Protein AF-E4YMZ6-F1 (afdb_monomer_lite)

Sequence (169 aa):
MNALTLIITPGLDLISAAGLSVEFCGHTVRTFALTTEGTRKDRTIQTMSVMGPSVLLGVALTNLPGIVCLNWANAQLIEIFFFRMNFVMTLLGIAHGLILLPVILAYFGPNANKMKIYEEQQKAIDELGRTRSETKTDKKTDSMKMKAKGSTKITPTGPEYGDLEESAF

pLDDT: mean 70.48, std 17.27, range [25.95, 90.19]

Radius of gyration: 34.09 Å; chains: 1; bounding box: 113×42×65 Å

Structure (mmCIF, N/CA/C/O backbone):
data_AF-E4YMZ6-F1
#
_entry.id   AF-E4YMZ6-F1
#
loop_
_atom_site.group_PDB
_atom_site.id
_atom_site.type_symbol
_atom_site.label_atom_id
_atom_site.label_alt_id
_atom_site.label_comp_id
_atom_site.label_asym_id
_atom_site.label_entity_id
_atom_site.label_seq_id
_atom_site.pdbx_PDB_ins_code
_atom_site.Cartn_x
_atom_site.Cartn_y
_atom_site.Cartn_z
_atom_site.occupancy
_atom_site.B_iso_or_equiv
_atom_site.auth_seq_id
_atom_site.auth_comp_id
_atom_site.auth_asym_id
_atom_site.auth_atom_id
_atom_site.pdbx_PDB_model_num
ATOM 1 N N . MET A 1 1 ? 31.076 3.576 -16.547 1.00 63.91 1 MET A N 1
ATOM 2 C CA . MET A 1 1 ? 30.244 3.093 -15.423 1.00 63.91 1 MET A CA 1
ATOM 3 C C . MET A 1 1 ? 31.189 2.542 -14.380 1.00 63.91 1 MET A C 1
ATOM 5 O O . MET A 1 1 ? 31.949 1.633 -14.679 1.00 63.91 1 MET A O 1
ATOM 9 N N . ASN A 1 2 ? 31.238 3.178 -13.218 1.00 66.19 2 ASN A N 1
ATOM 10 C CA . ASN A 1 2 ? 32.348 3.051 -12.280 1.00 66.19 2 ASN A CA 1
ATOM 11 C C . ASN A 1 2 ? 31.924 2.043 -11.205 1.00 66.19 2 ASN A C 1
ATOM 13 O O . ASN A 1 2 ? 30.764 2.064 -10.798 1.00 66.19 2 ASN A O 1
ATOM 17 N N . ALA A 1 3 ? 32.831 1.194 -10.713 1.00 73.31 3 ALA A N 1
ATOM 18 C CA . ALA A 1 3 ? 32.507 0.200 -9.678 1.00 73.31 3 ALA A CA 1
ATOM 19 C C . ALA A 1 3 ? 31.866 0.828 -8.421 1.00 73.31 3 ALA A C 1
ATOM 21 O O . ALA A 1 3 ? 30.998 0.226 -7.799 1.00 73.31 3 ALA A O 1
ATOM 22 N N . LEU A 1 4 ? 32.224 2.079 -8.109 1.00 74.94 4 LEU A N 1
ATOM 23 C CA . LEU A 1 4 ? 31.617 2.864 -7.034 1.00 74.94 4 LEU A CA 1
ATOM 24 C C . LEU A 1 4 ? 30.111 3.101 -7.250 1.00 74.94 4 LEU A C 1
ATOM 26 O O . LEU A 1 4 ? 29.322 2.985 -6.319 1.00 74.94 4 LEU A O 1
ATOM 30 N N . THR A 1 5 ? 29.699 3.399 -8.486 1.00 77.06 5 THR A N 1
ATOM 31 C CA . THR A 1 5 ? 28.292 3.632 -8.834 1.00 77.06 5 THR A CA 1
ATOM 32 C C . THR A 1 5 ? 27.480 2.355 -8.642 1.00 77.06 5 THR A C 1
ATOM 34 O O . THR A 1 5 ? 26.442 2.406 -8.000 1.00 77.06 5 THR A O 1
ATOM 37 N N . LEU A 1 6 ? 27.992 1.203 -9.091 1.00 73.81 6 LEU A N 1
ATOM 38 C CA . LEU A 1 6 ? 27.300 -0.088 -8.961 1.00 73.81 6 LEU A CA 1
ATOM 39 C C . LEU A 1 6 ? 27.038 -0.517 -7.508 1.00 73.81 6 LEU A C 1
ATOM 41 O O . LEU A 1 6 ? 26.106 -1.279 -7.276 1.00 73.81 6 LEU A O 1
ATOM 45 N N . ILE A 1 7 ? 27.826 -0.039 -6.541 1.00 78.31 7 ILE A N 1
ATOM 46 C CA . ILE A 1 7 ? 27.646 -0.365 -5.116 1.00 78.31 7 ILE A CA 1
ATOM 47 C C . ILE A 1 7 ? 26.670 0.609 -4.439 1.00 78.31 7 ILE A C 1
ATOM 49 O O . ILE A 1 7 ? 25.894 0.209 -3.575 1.00 78.31 7 ILE A O 1
ATOM 53 N N . ILE A 1 8 ? 26.688 1.887 -4.827 1.00 83.06 8 ILE A N 1
ATOM 54 C CA . ILE A 1 8 ? 25.919 2.938 -4.146 1.00 83.06 8 ILE A CA 1
ATOM 55 C C . ILE A 1 8 ? 24.443 2.921 -4.562 1.00 83.06 8 ILE A C 1
ATOM 57 O O . ILE A 1 8 ? 23.572 3.030 -3.702 1.00 83.06 8 ILE A O 1
ATOM 61 N N . THR A 1 9 ? 24.141 2.763 -5.855 1.00 80.56 9 THR A N 1
ATOM 62 C CA . THR A 1 9 ? 22.758 2.801 -6.367 1.00 80.56 9 THR A CA 1
ATOM 63 C C . THR A 1 9 ? 21.821 1.777 -5.707 1.00 80.56 9 THR A C 1
ATOM 65 O O . THR A 1 9 ? 20.787 2.199 -5.194 1.00 80.56 9 THR A O 1
ATOM 68 N N . PRO A 1 10 ? 22.173 0.478 -5.592 1.00 79.75 10 PRO A N 1
ATOM 69 C CA . PRO A 1 10 ? 21.288 -0.496 -4.945 1.00 79.75 10 PRO A CA 1
ATOM 70 C C . PRO A 1 10 ? 21.075 -0.221 -3.450 1.00 79.75 10 PRO A C 1
ATOM 72 O O . PRO A 1 10 ? 20.030 -0.566 -2.902 1.00 79.75 10 PRO A O 1
ATOM 75 N N . GLY A 1 11 ? 22.039 0.420 -2.779 1.00 84.38 11 GLY A N 1
ATOM 76 C CA . GLY A 1 11 ? 21.881 0.842 -1.387 1.00 84.38 11 GLY A CA 1
ATOM 77 C C . GLY A 1 11 ? 20.829 1.942 -1.217 1.00 84.38 11 GLY A C 1
ATOM 78 O O . GLY A 1 11 ? 20.076 1.923 -0.243 1.00 84.38 11 GLY A O 1
ATOM 79 N N . LEU A 1 12 ? 20.744 2.871 -2.175 1.00 87.00 12 LEU A N 1
ATOM 80 C CA . LEU A 1 12 ? 19.739 3.939 -2.175 1.00 87.00 12 LEU A CA 1
ATOM 81 C C . LEU A 1 12 ? 18.337 3.379 -2.416 1.00 87.00 12 LEU A C 1
ATOM 83 O O . LEU A 1 12 ? 17.419 3.695 -1.661 1.00 87.00 12 LEU A O 1
ATOM 87 N N . ASP A 1 13 ? 18.198 2.487 -3.396 1.00 83.19 13 ASP A N 1
ATOM 88 C CA . ASP A 1 13 ? 16.919 1.846 -3.709 1.00 83.19 13 ASP A CA 1
ATOM 89 C C . ASP A 1 13 ? 16.398 1.030 -2.515 1.00 83.19 13 ASP A C 1
ATOM 91 O O . ASP A 1 13 ? 15.207 1.066 -2.196 1.00 83.19 13 ASP A O 1
ATOM 95 N N . LEU A 1 14 ? 17.298 0.355 -1.788 1.00 83.19 14 LEU A N 1
ATOM 96 C CA . LEU A 1 14 ? 16.952 -0.403 -0.587 1.00 83.19 14 LEU A CA 1
ATOM 97 C C . LEU A 1 14 ? 16.479 0.499 0.562 1.00 83.19 14 LEU A C 1
ATOM 99 O O . LEU A 1 14 ? 15.492 0.185 1.228 1.00 83.19 14 LEU A O 1
ATOM 103 N N . ILE A 1 15 ? 17.162 1.622 0.793 1.00 90.19 15 ILE A N 1
ATOM 104 C CA . ILE A 1 15 ? 16.778 2.606 1.814 1.00 90.19 15 ILE A CA 1
ATOM 105 C C . ILE A 1 15 ? 15.420 3.232 1.491 1.00 90.19 15 ILE A C 1
ATOM 107 O O . ILE A 1 15 ? 14.569 3.333 2.377 1.00 90.19 15 ILE A O 1
ATOM 111 N N . SER A 1 16 ? 15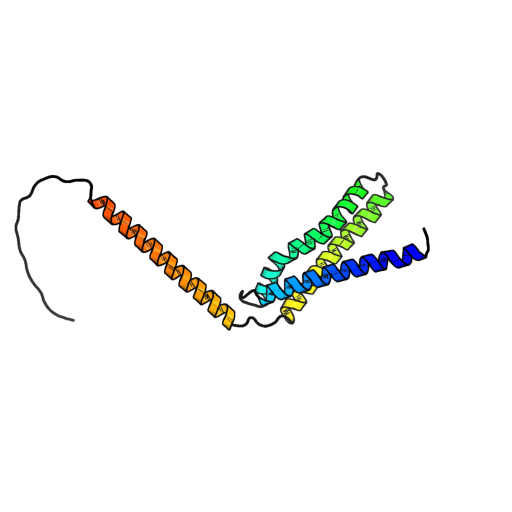.185 3.599 0.231 1.00 85.69 16 SER A N 1
ATOM 112 C CA . SER A 1 16 ? 13.896 4.132 -0.210 1.00 85.69 16 SER A CA 1
ATOM 113 C C . SER A 1 16 ? 12.772 3.104 -0.056 1.00 85.69 16 SER A C 1
ATOM 115 O O . SER A 1 16 ? 11.697 3.448 0.439 1.00 85.69 16 SER A O 1
ATOM 117 N N . ALA A 1 17 ? 13.023 1.834 -0.392 1.00 81.62 17 ALA A N 1
ATOM 118 C CA . ALA A 1 17 ? 12.064 0.751 -0.181 1.00 81.62 17 ALA A CA 1
ATOM 119 C C . ALA A 1 17 ? 11.750 0.527 1.311 1.00 81.62 17 ALA A C 1
ATOM 121 O O . ALA A 1 17 ? 10.584 0.365 1.679 1.00 81.62 17 ALA A O 1
ATOM 122 N N . ALA A 1 18 ? 12.763 0.568 2.182 1.00 86.94 18 ALA A N 1
ATOM 123 C CA . ALA A 1 18 ? 12.581 0.438 3.627 1.00 86.94 18 ALA A CA 1
ATOM 124 C C . ALA A 1 18 ? 11.773 1.607 4.218 1.00 86.94 18 ALA A C 1
ATOM 126 O O . ALA A 1 18 ? 10.874 1.377 5.029 1.00 86.94 18 ALA A O 1
ATOM 127 N N . GLY A 1 19 ? 12.043 2.843 3.780 1.00 86.69 19 GLY A N 1
ATOM 128 C CA . GLY A 1 19 ? 11.301 4.033 4.205 1.00 86.69 19 GLY A CA 1
ATOM 129 C C . GLY A 1 19 ? 9.814 3.944 3.864 1.00 86.69 19 GLY A C 1
ATOM 130 O O . GLY A 1 19 ? 8.969 4.072 4.751 1.00 86.69 19 GLY A O 1
ATOM 131 N N . LEU A 1 20 ? 9.500 3.615 2.607 1.00 82.06 20 LEU A N 1
ATOM 132 C CA . LEU A 1 20 ? 8.121 3.407 2.159 1.00 82.06 20 LEU A CA 1
ATOM 133 C C . LEU A 1 20 ? 7.438 2.271 2.936 1.00 82.06 20 LEU A C 1
ATOM 135 O O . LEU A 1 20 ? 6.324 2.440 3.427 1.00 82.06 20 LEU A O 1
ATOM 139 N N . SER A 1 21 ? 8.110 1.130 3.129 1.00 84.69 21 SER A N 1
ATOM 140 C CA . SER A 1 21 ? 7.541 -0.000 3.877 1.00 84.69 21 SER A CA 1
ATOM 141 C C . SER A 1 21 ? 7.174 0.359 5.324 1.00 84.69 21 SER A C 1
ATOM 143 O O . SER A 1 21 ? 6.142 -0.102 5.818 1.00 84.69 21 SER A O 1
ATOM 145 N N . VAL A 1 22 ? 8.005 1.145 6.019 1.00 86.56 22 VAL A N 1
ATOM 146 C CA . VAL A 1 22 ? 7.750 1.556 7.411 1.00 86.56 22 VAL A CA 1
ATOM 147 C C . VAL A 1 22 ? 6.598 2.555 7.491 1.00 86.56 22 VAL A C 1
ATOM 149 O O . VAL A 1 22 ? 5.748 2.416 8.372 1.00 86.56 22 VAL A O 1
ATOM 152 N N . GLU A 1 23 ? 6.524 3.513 6.565 1.00 87.94 23 GLU A N 1
ATOM 153 C CA . GLU A 1 23 ? 5.419 4.476 6.487 1.00 87.94 23 GLU A CA 1
ATOM 154 C C . GLU A 1 23 ? 4.078 3.753 6.297 1.00 87.94 23 GLU A C 1
ATOM 156 O O . GLU A 1 23 ? 3.140 3.941 7.080 1.00 87.94 23 GLU A O 1
ATOM 161 N N . PHE A 1 24 ? 4.014 2.828 5.335 1.00 83.62 24 PHE A N 1
ATOM 162 C CA . PHE A 1 24 ? 2.811 2.041 5.080 1.00 83.62 24 PHE A CA 1
ATOM 163 C C . PHE A 1 24 ? 2.420 1.159 6.269 1.00 83.62 24 PHE A C 1
ATOM 165 O O . PHE A 1 24 ? 1.245 1.119 6.645 1.00 83.62 24 PHE A O 1
ATOM 172 N N . CYS A 1 25 ? 3.381 0.473 6.896 1.00 85.00 25 CYS A N 1
ATOM 173 C CA . CYS A 1 25 ? 3.105 -0.367 8.060 1.00 85.00 25 CYS A CA 1
ATOM 174 C C . CYS A 1 25 ? 2.599 0.471 9.247 1.00 85.00 25 CYS A C 1
ATOM 176 O O . CYS A 1 25 ? 1.593 0.122 9.867 1.00 85.00 25 CYS A O 1
ATOM 178 N N . GLY A 1 26 ? 3.222 1.624 9.510 1.00 86.44 26 GLY A N 1
ATOM 179 C CA . GLY A 1 26 ? 2.813 2.542 10.572 1.00 86.44 26 GLY A CA 1
ATOM 180 C C . GLY A 1 26 ? 1.394 3.083 10.380 1.00 86.44 26 GLY A C 1
ATOM 181 O O . GLY A 1 26 ? 0.584 3.033 11.311 1.00 86.44 26 GLY A O 1
ATOM 182 N N . HIS A 1 27 ? 1.058 3.541 9.170 1.00 86.94 27 HIS A N 1
ATOM 183 C CA . HIS A 1 27 ? -0.294 4.007 8.847 1.00 86.94 27 HIS A CA 1
ATOM 184 C C . HIS A 1 27 ? -1.330 2.883 8.931 1.00 86.94 27 HIS A C 1
ATOM 186 O O . HIS A 1 27 ? -2.397 3.078 9.514 1.00 86.94 27 HIS A O 1
ATOM 192 N N . THR A 1 28 ? -1.003 1.690 8.432 1.00 87.31 28 THR A N 1
ATOM 193 C CA . THR A 1 28 ? -1.898 0.527 8.482 1.00 87.31 28 THR A CA 1
ATOM 194 C C . THR A 1 28 ? -2.167 0.099 9.925 1.00 87.31 28 THR A C 1
ATOM 196 O O . THR A 1 28 ? -3.322 -0.033 10.320 1.00 87.31 28 THR A O 1
ATOM 199 N N . VAL A 1 29 ? -1.134 -0.053 10.760 1.00 86.75 29 VAL A N 1
ATOM 200 C CA . VAL A 1 29 ? -1.293 -0.442 12.174 1.00 86.75 29 VAL A CA 1
ATOM 201 C C . VAL A 1 29 ? -2.071 0.615 12.958 1.00 86.75 29 VAL A C 1
ATOM 203 O O . VAL A 1 29 ? -2.947 0.268 13.752 1.00 86.75 29 VAL A O 1
ATOM 206 N N . ARG A 1 30 ? -1.803 1.904 12.719 1.00 84.56 30 ARG A N 1
ATOM 207 C CA . ARG A 1 30 ? -2.552 3.000 13.346 1.00 84.56 30 ARG A CA 1
ATOM 208 C C . ARG A 1 30 ? -4.031 2.946 12.970 1.00 84.56 30 ARG A C 1
ATOM 210 O O . ARG A 1 30 ? -4.872 2.977 13.863 1.00 84.56 30 ARG A O 1
ATOM 217 N N . THR A 1 31 ? -4.354 2.847 11.685 1.00 84.12 31 THR A N 1
ATOM 218 C CA . THR A 1 31 ? -5.747 2.785 11.219 1.00 84.12 31 THR A CA 1
ATOM 219 C C . THR A 1 31 ? -6.449 1.520 11.710 1.00 84.12 31 THR A C 1
ATOM 221 O O . THR A 1 31 ? -7.603 1.591 12.129 1.00 84.12 31 THR A O 1
ATOM 224 N N . PHE A 1 32 ? -5.736 0.394 11.791 1.00 84.50 32 PHE A N 1
ATOM 225 C CA . PHE A 1 32 ? -6.242 -0.840 12.393 1.00 84.50 32 PHE A CA 1
ATOM 226 C C . PHE A 1 32 ? -6.547 -0.694 13.891 1.00 84.50 32 PHE A C 1
ATOM 228 O O . PHE A 1 32 ? -7.540 -1.237 14.372 1.00 84.50 32 PHE A O 1
ATOM 235 N N . ALA A 1 33 ? -5.703 0.025 14.636 1.00 79.81 33 ALA A N 1
ATOM 236 C CA . ALA A 1 33 ? -5.883 0.258 16.069 1.00 79.81 33 ALA A CA 1
ATOM 237 C C . ALA A 1 33 ? -6.981 1.290 16.384 1.00 79.81 33 ALA A C 1
ATOM 239 O O . ALA A 1 33 ? -7.545 1.274 17.480 1.00 79.81 33 ALA A O 1
ATOM 240 N N . LEU A 1 34 ? -7.255 2.206 15.451 1.00 78.25 34 LEU A N 1
ATOM 241 C CA . LEU A 1 34 ? -8.344 3.180 15.553 1.00 78.25 34 LEU A CA 1
ATOM 242 C C . LEU A 1 34 ? -9.681 2.609 15.079 1.00 78.25 34 LEU A C 1
ATOM 244 O O . LEU A 1 34 ? -10.714 3.022 15.589 1.00 78.25 34 LEU A O 1
ATOM 248 N N . THR A 1 35 ? -9.654 1.645 14.160 1.00 76.62 35 THR A N 1
ATOM 249 C CA . THR A 1 35 ? -10.843 0.927 13.703 1.00 76.62 35 THR A CA 1
ATOM 250 C C . THR A 1 35 ? -11.445 0.115 14.851 1.00 76.62 35 THR A C 1
ATOM 252 O O . THR A 1 35 ? -10.773 -0.682 15.508 1.00 76.62 35 THR A O 1
ATOM 255 N N . THR A 1 36 ? -12.738 0.295 15.068 1.00 68.88 36 THR A N 1
ATOM 256 C CA . THR A 1 36 ? -13.561 -0.368 16.094 1.00 68.88 36 THR A CA 1
ATOM 257 C C . THR A 1 36 ? -14.422 -1.497 15.526 1.00 68.88 36 THR A C 1
ATOM 259 O O . THR A 1 36 ? -15.091 -2.197 16.284 1.00 68.88 36 THR A O 1
ATOM 262 N N . GLU A 1 37 ? -14.357 -1.713 14.211 1.00 65.50 37 GLU A N 1
ATOM 263 C CA . GLU A 1 37 ? -15.119 -2.728 13.483 1.00 65.50 37 GLU A CA 1
ATOM 264 C C . GLU A 1 37 ? -14.907 -4.142 14.061 1.00 65.50 37 GLU A C 1
ATOM 266 O O . GLU A 1 37 ? -13.808 -4.511 14.478 1.00 65.50 37 GLU A O 1
ATOM 271 N N . GLY A 1 38 ? -15.979 -4.936 14.078 1.00 70.62 38 GLY A N 1
ATOM 272 C CA . GLY A 1 38 ? -16.127 -6.249 14.726 1.00 70.62 38 GLY A CA 1
ATOM 273 C C . GLY A 1 38 ? -14.859 -7.066 15.043 1.00 70.62 38 GLY A C 1
ATOM 274 O O . GLY A 1 38 ? -14.176 -6.856 16.055 1.00 70.62 38 GLY A O 1
ATOM 275 N N . THR A 1 39 ? -14.598 -8.120 14.257 1.00 76.56 39 THR A N 1
ATOM 276 C CA . THR A 1 39 ? -13.500 -9.061 14.541 1.00 76.56 39 THR A CA 1
ATOM 277 C C . THR A 1 39 ? -12.155 -8.555 14.017 1.00 76.56 39 THR A C 1
ATOM 279 O O . THR A 1 39 ? -12.090 -7.701 13.139 1.00 76.56 39 THR A O 1
ATOM 282 N N . ARG A 1 40 ? -11.037 -9.102 14.528 1.00 76.38 40 ARG A N 1
ATOM 283 C CA . ARG A 1 40 ? -9.682 -8.740 14.053 1.00 76.38 40 ARG A CA 1
ATOM 284 C C . ARG A 1 40 ? -9.556 -8.853 12.531 1.00 76.38 40 ARG A C 1
ATOM 286 O O . ARG A 1 40 ? -8.952 -7.988 11.917 1.00 76.38 40 ARG A O 1
ATOM 293 N N . LYS A 1 41 ? -10.164 -9.886 11.939 1.00 80.44 41 LYS A N 1
ATOM 294 C CA . LYS A 1 41 ? -10.149 -10.120 10.491 1.00 80.44 41 LYS A CA 1
ATOM 295 C C . LYS A 1 41 ? -10.894 -9.019 9.739 1.00 80.44 41 LYS A C 1
ATOM 297 O O . LYS A 1 41 ? -10.336 -8.470 8.796 1.00 80.44 41 LYS A O 1
ATOM 302 N N . ASP A 1 42 ? -12.086 -8.647 10.202 1.00 81.75 42 ASP A N 1
ATOM 303 C CA . ASP A 1 42 ? -12.883 -7.586 9.573 1.00 81.75 42 ASP A CA 1
ATOM 304 C C . ASP A 1 42 ? -12.153 -6.245 9.622 1.00 81.75 42 ASP A C 1
ATOM 306 O O . ASP A 1 42 ? -12.061 -5.556 8.610 1.00 81.75 42 ASP A O 1
ATOM 310 N N . ARG A 1 43 ? -11.519 -5.914 10.756 1.00 81.88 43 ARG A N 1
ATOM 311 C CA . ARG A 1 43 ? -10.697 -4.697 10.864 1.00 81.88 43 ARG A CA 1
ATOM 312 C C . ARG A 1 43 ? -9.516 -4.694 9.918 1.00 81.88 43 ARG A C 1
ATOM 314 O O . ARG A 1 43 ? -9.210 -3.658 9.333 1.00 81.88 43 ARG A O 1
ATOM 321 N N . THR A 1 44 ? -8.829 -5.827 9.785 1.00 85.69 44 THR A N 1
ATOM 322 C CA . THR A 1 44 ? -7.706 -5.953 8.855 1.00 85.69 44 THR A CA 1
ATOM 323 C C . THR A 1 44 ? -8.181 -5.763 7.418 1.00 85.69 44 THR A C 1
ATOM 325 O O . THR A 1 44 ? -7.533 -5.033 6.674 1.00 85.69 44 THR A O 1
ATOM 328 N N . ILE A 1 45 ? -9.322 -6.351 7.041 1.00 86.88 45 ILE A N 1
ATOM 329 C CA . ILE A 1 45 ? -9.911 -6.202 5.703 1.00 86.88 45 ILE A CA 1
ATOM 330 C C . ILE A 1 45 ? -10.307 -4.744 5.447 1.00 86.88 45 ILE A C 1
ATOM 332 O O . ILE A 1 45 ? -9.908 -4.189 4.428 1.00 86.88 45 ILE A O 1
ATOM 336 N N . GLN A 1 46 ? -11.010 -4.100 6.383 1.00 86.50 46 GLN A N 1
ATOM 337 C CA . GLN A 1 46 ? -11.410 -2.691 6.272 1.00 86.50 46 GLN A CA 1
ATOM 338 C C . GLN A 1 46 ? -10.194 -1.767 6.160 1.00 86.50 46 GLN A C 1
ATOM 340 O O . GLN A 1 46 ? -10.095 -0.952 5.245 1.00 86.50 46 GLN A O 1
ATOM 345 N N . THR A 1 47 ? -9.205 -1.957 7.034 1.00 88.81 47 THR A N 1
ATOM 346 C CA . THR A 1 47 ? -7.967 -1.171 7.012 1.00 88.81 47 THR A CA 1
ATOM 347 C C . THR A 1 47 ? -7.216 -1.359 5.695 1.00 88.81 47 THR A C 1
ATOM 349 O O . THR A 1 47 ? -6.766 -0.380 5.099 1.00 88.81 47 THR A O 1
ATOM 352 N N . MET A 1 48 ? -7.100 -2.598 5.207 1.00 88.44 48 MET A N 1
ATOM 353 C CA . MET A 1 48 ? -6.424 -2.874 3.941 1.00 88.44 48 MET A CA 1
ATOM 354 C C . MET A 1 48 ? -7.212 -2.420 2.717 1.00 88.44 48 MET A C 1
ATOM 356 O O . MET A 1 48 ? -6.593 -2.073 1.715 1.00 88.44 48 MET A O 1
ATOM 360 N N . SER A 1 49 ? -8.539 -2.353 2.793 1.00 88.31 49 SER A N 1
ATOM 361 C CA . SER A 1 49 ? -9.355 -1.765 1.731 1.00 88.31 49 SER A CA 1
ATOM 362 C C . SER A 1 49 ? -9.070 -0.272 1.557 1.00 88.31 49 SER A C 1
ATOM 364 O O . SER A 1 49 ? -9.187 0.240 0.448 1.00 88.31 49 SER A O 1
ATOM 366 N N . VAL A 1 50 ? -8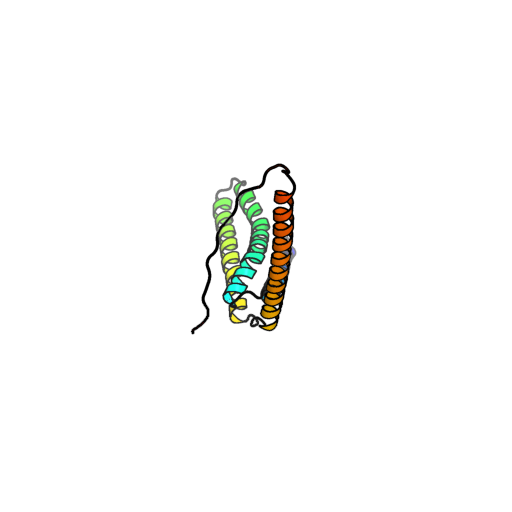.681 0.421 2.632 1.00 88.56 50 VAL A N 1
ATOM 367 C CA . VAL A 1 50 ? -8.345 1.852 2.601 1.00 88.56 50 VAL A CA 1
ATOM 368 C C . VAL A 1 50 ? -6.864 2.080 2.283 1.00 88.56 50 VAL A C 1
ATOM 370 O O . VAL A 1 50 ? -6.538 2.927 1.458 1.00 88.56 50 VAL A O 1
ATOM 373 N N . MET A 1 51 ? -5.955 1.323 2.907 1.00 88.25 51 MET A N 1
ATOM 374 C CA . MET A 1 51 ? -4.504 1.546 2.785 1.00 88.25 51 MET A CA 1
ATOM 375 C C . MET A 1 51 ? -3.854 0.799 1.615 1.00 88.25 51 MET A C 1
ATOM 377 O O . MET A 1 51 ? -2.882 1.282 1.036 1.00 88.25 51 MET A O 1
ATOM 381 N N . GLY A 1 52 ? -4.383 -0.365 1.237 1.00 88.06 52 GLY A N 1
ATOM 382 C CA . GLY A 1 52 ? -3.850 -1.202 0.158 1.00 88.06 52 GLY A CA 1
ATOM 383 C C . GLY A 1 52 ? -3.785 -0.501 -1.201 1.00 88.06 52 GLY A C 1
ATOM 384 O O . GLY A 1 52 ? -2.734 -0.569 -1.842 1.00 88.06 52 GLY A O 1
ATOM 385 N N . PRO A 1 53 ? -4.838 0.222 -1.634 1.00 89.81 53 PRO A N 1
ATOM 386 C CA . PRO A 1 53 ? -4.805 0.982 -2.880 1.00 89.81 53 PRO A CA 1
ATOM 387 C C . PRO A 1 53 ? -3.660 1.997 -2.944 1.00 89.81 53 PRO A C 1
ATOM 389 O O . PRO A 1 53 ? -3.038 2.124 -3.992 1.00 89.81 53 PRO A O 1
ATOM 392 N N . SER A 1 54 ? -3.319 2.667 -1.839 1.00 89.50 54 SER A N 1
ATOM 393 C CA . SER A 1 54 ? -2.220 3.645 -1.797 1.00 89.50 54 SER A CA 1
ATOM 394 C C . SER A 1 54 ? -0.852 3.006 -2.062 1.00 89.50 54 SER A C 1
ATOM 396 O O . SER A 1 54 ? -0.048 3.554 -2.815 1.00 89.50 54 SER A O 1
ATOM 398 N N . VAL A 1 55 ? -0.601 1.817 -1.501 1.00 85.00 55 VAL A N 1
ATOM 399 C CA . VAL A 1 55 ? 0.637 1.047 -1.735 1.00 85.00 55 VAL A CA 1
ATOM 400 C C . VAL A 1 55 ? 0.700 0.557 -3.178 1.00 85.00 55 VAL A C 1
ATOM 402 O O . VAL A 1 55 ? 1.726 0.699 -3.847 1.00 85.00 55 VAL A O 1
ATOM 405 N N . LEU A 1 56 ? -0.415 0.005 -3.667 1.00 87.06 56 LEU A N 1
ATOM 406 C CA . LEU A 1 56 ? -0.544 -0.460 -5.044 1.00 87.06 56 LEU A CA 1
ATOM 407 C C . LEU A 1 56 ? -0.280 0.669 -6.029 1.00 87.06 56 LEU A C 1
ATOM 409 O O . LEU A 1 56 ? 0.502 0.479 -6.952 1.00 87.06 56 LEU A O 1
ATOM 413 N N . LEU A 1 57 ? -0.869 1.845 -5.808 1.00 88.38 57 LEU A N 1
ATOM 414 C CA . LEU A 1 57 ? -0.631 3.019 -6.638 1.00 88.38 57 LEU A CA 1
ATOM 415 C C . LEU A 1 57 ? 0.825 3.475 -6.562 1.00 88.38 57 LEU A C 1
ATOM 417 O O . LEU A 1 57 ? 1.386 3.766 -7.606 1.00 88.38 57 LEU A O 1
ATOM 421 N N . GLY A 1 58 ? 1.475 3.489 -5.396 1.00 86.12 58 GLY A N 1
ATOM 422 C CA . GLY A 1 58 ? 2.889 3.874 -5.297 1.00 86.12 58 GLY A CA 1
ATOM 423 C C . GLY A 1 58 ? 3.816 2.967 -6.118 1.00 86.12 58 GLY A C 1
ATOM 424 O O . GLY A 1 58 ? 4.614 3.442 -6.932 1.00 86.12 58 GLY A O 1
ATOM 425 N N . VAL A 1 59 ? 3.672 1.648 -5.962 1.00 84.56 59 VAL A N 1
ATOM 426 C CA . VAL A 1 59 ? 4.484 0.668 -6.704 1.00 84.56 59 VAL A CA 1
ATOM 427 C C . VAL A 1 59 ? 4.102 0.639 -8.189 1.00 84.56 59 VAL A C 1
ATOM 429 O O . VAL A 1 59 ? 4.977 0.545 -9.049 1.00 84.56 59 VAL A O 1
ATOM 432 N N . ALA A 1 60 ? 2.815 0.761 -8.519 1.00 85.88 60 ALA A N 1
ATOM 433 C CA . ALA A 1 60 ? 2.341 0.766 -9.899 1.00 85.88 60 ALA A CA 1
ATOM 434 C C . ALA A 1 60 ? 2.727 2.053 -10.641 1.00 85.88 60 ALA A C 1
ATOM 436 O O . ALA A 1 60 ? 3.194 1.972 -11.769 1.00 85.88 60 ALA A O 1
ATOM 437 N N . LEU A 1 61 ? 2.599 3.231 -10.025 1.00 86.56 61 LEU A N 1
ATOM 438 C CA . LEU A 1 61 ? 2.967 4.515 -10.638 1.00 86.56 61 LEU A CA 1
ATOM 439 C C . LEU A 1 61 ? 4.464 4.612 -10.929 1.00 86.56 61 LEU A C 1
ATOM 441 O O . LEU A 1 61 ? 4.854 5.307 -11.858 1.00 86.56 61 LEU A O 1
ATOM 445 N N . THR A 1 62 ? 5.303 3.921 -10.164 1.00 84.56 62 THR A N 1
ATOM 446 C CA . THR A 1 62 ? 6.755 3.915 -10.382 1.00 84.56 62 THR A CA 1
ATOM 447 C C . THR A 1 62 ? 7.191 2.845 -11.385 1.00 84.56 62 THR A C 1
ATOM 449 O O . THR A 1 62 ? 8.064 3.109 -12.209 1.00 84.56 62 THR A O 1
ATOM 452 N N . ASN A 1 63 ? 6.558 1.664 -11.388 1.00 82.94 63 ASN A N 1
ATOM 453 C CA . ASN A 1 63 ? 6.952 0.555 -12.266 1.00 82.94 63 ASN A CA 1
ATOM 454 C C . ASN A 1 63 ? 6.210 0.522 -13.613 1.00 82.94 63 ASN A C 1
ATOM 456 O O . ASN A 1 63 ? 6.825 0.212 -14.633 1.00 82.94 63 ASN A O 1
ATOM 460 N N . LEU A 1 64 ? 4.914 0.856 -13.663 1.00 83.19 64 LEU A N 1
ATOM 461 C CA . LEU A 1 64 ? 4.123 0.776 -14.898 1.00 83.19 64 LEU A CA 1
ATOM 462 C C . LEU A 1 64 ? 4.612 1.735 -15.990 1.00 83.19 64 LEU A C 1
ATOM 464 O O . LEU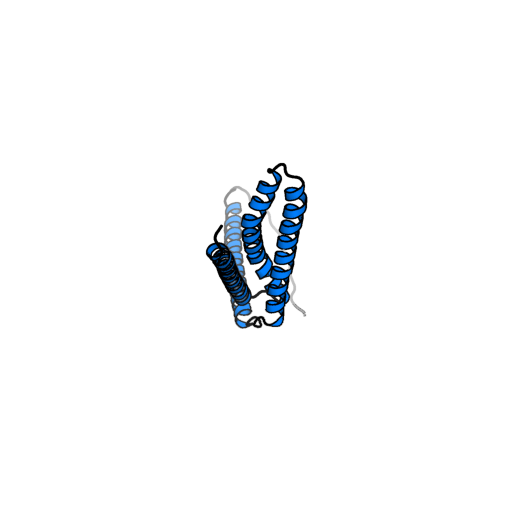 A 1 64 ? 4.747 1.270 -17.119 1.00 83.19 64 LEU A O 1
ATOM 468 N N . PRO A 1 65 ? 4.948 3.015 -15.726 1.00 85.00 65 PRO A N 1
ATOM 469 C CA . PRO A 1 65 ? 5.493 3.885 -16.769 1.00 85.00 65 PRO A CA 1
ATOM 470 C C . PRO A 1 65 ? 6.831 3.380 -17.312 1.00 85.00 65 PRO A C 1
ATOM 472 O O . PRO A 1 65 ? 7.086 3.507 -18.506 1.00 85.00 65 PRO A O 1
ATOM 475 N N . GLY A 1 66 ? 7.656 2.753 -16.465 1.00 82.62 66 GLY A N 1
ATOM 476 C CA . GLY A 1 66 ? 8.896 2.101 -16.889 1.00 82.62 66 GLY A CA 1
ATOM 477 C C . GLY A 1 66 ? 8.628 0.936 -17.843 1.00 82.62 66 GLY A C 1
ATOM 478 O O . GLY A 1 66 ? 9.212 0.876 -18.923 1.00 82.62 66 GLY A O 1
ATOM 479 N N . ILE A 1 67 ? 7.686 0.057 -17.489 1.00 82.19 67 ILE A N 1
ATOM 480 C CA . ILE A 1 67 ? 7.276 -1.086 -18.320 1.00 82.19 67 ILE A CA 1
ATOM 481 C C . ILE A 1 67 ? 6.650 -0.614 -19.648 1.00 82.19 67 ILE A C 1
ATOM 483 O O . ILE A 1 67 ? 6.970 -1.155 -20.703 1.00 82.19 67 ILE A O 1
ATOM 487 N N . VAL A 1 68 ? 5.801 0.420 -19.621 1.00 82.25 68 VAL A N 1
ATOM 488 C CA . VAL A 1 68 ? 5.144 0.981 -20.817 1.00 82.25 68 VAL A CA 1
ATOM 489 C C . VAL A 1 68 ? 6.139 1.707 -21.728 1.00 82.25 68 VAL A C 1
ATOM 491 O O . VAL A 1 68 ? 6.067 1.556 -22.945 1.00 82.25 68 VAL A O 1
ATOM 494 N N . CYS A 1 69 ? 7.094 2.455 -21.169 1.00 81.94 69 CYS A N 1
ATOM 495 C CA . CYS A 1 69 ? 8.151 3.115 -21.941 1.00 81.94 69 CYS A CA 1
ATOM 496 C C . CYS A 1 69 ? 9.041 2.090 -22.660 1.00 81.94 69 CYS A C 1
ATOM 498 O O . CYS A 1 69 ? 9.362 2.257 -23.836 1.00 81.94 69 CYS A O 1
ATOM 500 N N . LEU A 1 70 ? 9.370 0.982 -21.986 1.00 75.19 70 LEU A N 1
ATOM 501 C CA . LEU A 1 70 ? 10.128 -0.123 -22.577 1.00 75.19 70 LEU A CA 1
ATOM 502 C C . LEU A 1 70 ? 9.366 -0.815 -23.713 1.00 75.19 70 LEU A C 1
ATOM 504 O O . LEU A 1 70 ? 9.990 -1.209 -24.691 1.00 75.19 70 LEU A O 1
ATOM 508 N N . ASN A 1 71 ? 8.036 -0.899 -23.632 1.00 73.44 71 ASN 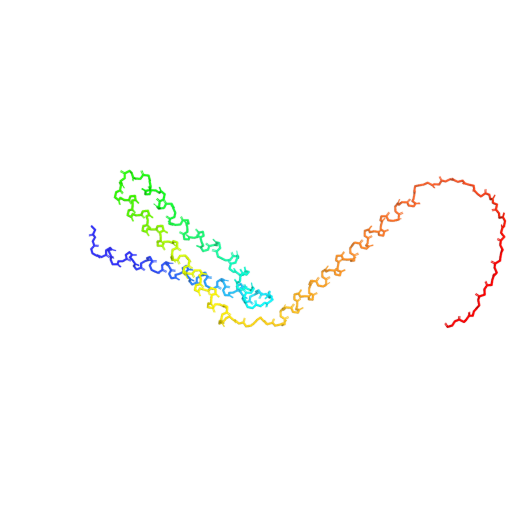A N 1
ATOM 509 C CA . ASN A 1 71 ? 7.204 -1.427 -24.718 1.00 73.44 71 ASN A CA 1
ATOM 510 C C . ASN A 1 71 ? 7.277 -0.574 -26.001 1.00 73.44 71 ASN A C 1
ATOM 512 O O . ASN A 1 71 ? 7.013 -1.064 -27.092 1.00 73.44 71 ASN A O 1
ATOM 516 N N . TRP A 1 72 ? 7.645 0.706 -25.891 1.00 75.81 72 TRP A N 1
ATOM 517 C CA . TRP A 1 72 ? 7.832 1.584 -27.052 1.00 75.81 72 TRP A CA 1
ATOM 518 C C . TRP A 1 72 ? 9.208 1.406 -27.718 1.00 75.81 72 TRP A C 1
ATOM 520 O O . TRP A 1 72 ? 9.416 1.808 -28.866 1.00 75.81 72 TRP A O 1
ATOM 530 N N . ALA A 1 73 ? 10.169 0.794 -27.021 1.00 73.50 73 ALA A N 1
ATOM 531 C CA . ALA A 1 73 ? 11.474 0.478 -27.576 1.00 73.50 73 ALA 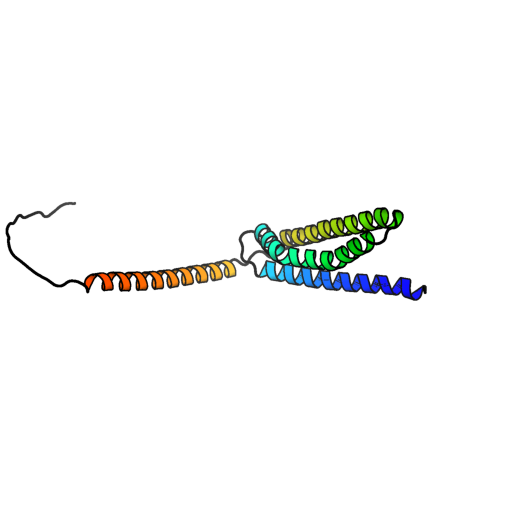A CA 1
ATOM 532 C C . ALA A 1 73 ? 11.363 -0.813 -28.406 1.00 73.50 73 ALA A C 1
ATOM 534 O O . ALA A 1 73 ? 11.317 -1.901 -27.847 1.00 73.50 73 ALA A O 1
ATOM 535 N N . ASN A 1 74 ? 11.316 -0.687 -29.740 1.00 64.56 74 ASN A N 1
ATOM 536 C CA . ASN A 1 74 ? 11.226 -1.775 -30.734 1.00 64.56 74 ASN A CA 1
ATOM 537 C C . ASN A 1 74 ? 12.417 -2.768 -30.681 1.00 64.56 74 ASN A C 1
ATOM 539 O O . ASN A 1 74 ? 13.214 -2.865 -31.614 1.00 64.56 74 ASN A O 1
ATOM 543 N N . ALA A 1 75 ? 12.573 -3.503 -29.585 1.00 72.94 75 ALA A N 1
ATOM 544 C CA . ALA A 1 75 ? 13.658 -4.444 -29.356 1.00 72.94 75 ALA A CA 1
ATOM 545 C C . ALA A 1 75 ? 13.094 -5.740 -28.760 1.00 72.94 75 ALA A C 1
ATOM 547 O O . ALA A 1 75 ? 12.818 -5.819 -27.567 1.00 72.94 75 ALA A O 1
ATOM 548 N N . GLN A 1 76 ? 12.980 -6.784 -29.587 1.00 69.12 76 GLN A N 1
ATOM 549 C CA . GLN A 1 76 ? 12.346 -8.070 -29.241 1.00 69.12 76 GLN A CA 1
ATOM 550 C C . GLN A 1 76 ? 12.944 -8.751 -27.993 1.00 69.12 76 GLN A C 1
ATOM 552 O O . GLN A 1 76 ? 12.231 -9.382 -27.215 1.00 69.12 76 GLN A O 1
ATOM 557 N N . LEU A 1 77 ? 14.257 -8.607 -27.780 1.00 72.19 77 LEU A N 1
ATOM 558 C CA . LEU A 1 77 ? 14.953 -9.119 -26.592 1.00 72.19 77 LEU A CA 1
ATOM 559 C C . LEU A 1 77 ? 14.613 -8.329 -25.321 1.00 72.19 77 LEU A C 1
ATOM 561 O O . LEU A 1 77 ? 14.496 -8.915 -24.247 1.00 72.19 77 LEU A O 1
ATOM 565 N N . ILE A 1 78 ? 14.442 -7.013 -25.441 1.00 67.50 78 ILE A N 1
ATOM 566 C CA . ILE A 1 78 ? 14.087 -6.131 -24.324 1.00 67.50 78 ILE A CA 1
ATOM 567 C C . ILE A 1 78 ? 12.612 -6.333 -23.980 1.00 67.50 78 ILE A C 1
ATOM 569 O O . ILE A 1 78 ? 12.278 -6.484 -22.813 1.00 67.50 78 ILE A O 1
ATOM 573 N N . GLU A 1 79 ? 11.743 -6.450 -24.977 1.00 70.50 79 GLU A N 1
ATOM 574 C CA . GLU A 1 79 ? 10.317 -6.673 -24.770 1.00 70.50 79 GLU A CA 1
ATOM 575 C C . GLU A 1 79 ? 10.060 -7.975 -23.993 1.00 70.50 79 GLU A C 1
ATOM 577 O O . GLU A 1 79 ? 9.567 -7.917 -22.874 1.00 70.50 79 GLU A O 1
ATOM 582 N N . ILE A 1 80 ? 10.485 -9.151 -24.473 1.00 70.69 80 ILE A N 1
ATOM 583 C CA . ILE A 1 80 ? 10.198 -10.416 -23.766 1.00 70.69 80 ILE A CA 1
ATOM 584 C C . ILE A 1 80 ? 10.889 -10.501 -22.393 1.00 70.69 80 ILE A C 1
ATOM 586 O O . ILE A 1 80 ? 10.274 -10.983 -21.436 1.00 70.69 80 ILE A O 1
ATOM 590 N N . PHE A 1 81 ? 12.153 -10.070 -22.283 1.00 70.12 81 PHE A N 1
ATOM 591 C CA . PHE A 1 81 ? 12.937 -10.260 -21.060 1.00 70.12 81 PHE A CA 1
ATOM 592 C C . PHE A 1 81 ? 12.583 -9.221 -19.992 1.00 70.12 81 PHE A C 1
ATOM 594 O O . PHE A 1 81 ? 12.362 -9.595 -18.846 1.00 70.12 81 PHE A O 1
ATOM 601 N N . PHE A 1 82 ? 12.451 -7.936 -20.343 1.00 68.94 82 PHE A N 1
ATOM 602 C CA . PHE A 1 82 ? 12.114 -6.886 -19.376 1.00 68.94 82 PHE A CA 1
ATOM 603 C C . PHE A 1 82 ? 10.611 -6.788 -19.090 1.00 68.94 82 PHE A C 1
ATOM 605 O O . PHE A 1 82 ? 10.257 -6.537 -17.938 1.00 68.94 82 PHE A O 1
ATOM 612 N N . PHE A 1 83 ? 9.719 -7.032 -20.062 1.00 74.75 83 PHE A N 1
ATOM 613 C CA . PHE A 1 83 ? 8.271 -6.993 -19.810 1.00 74.75 83 PHE A CA 1
ATOM 614 C C . PHE A 1 83 ? 7.858 -8.102 -18.845 1.00 74.75 83 PHE A C 1
ATOM 616 O O . PHE A 1 83 ? 7.296 -7.819 -17.791 1.00 74.75 83 PHE A O 1
ATOM 623 N N . ARG A 1 84 ? 8.186 -9.370 -19.146 1.00 80.44 84 ARG A N 1
ATOM 624 C CA . ARG A 1 84 ? 7.785 -10.493 -18.282 1.00 80.44 84 ARG A CA 1
ATOM 625 C C . ARG A 1 84 ? 8.510 -10.479 -16.945 1.00 80.44 84 ARG A C 1
ATOM 627 O O . ARG A 1 84 ? 7.869 -10.748 -15.937 1.00 80.44 84 ARG A O 1
ATOM 634 N N . MET A 1 85 ? 9.806 -10.174 -16.913 1.00 81.12 85 MET A N 1
ATOM 635 C CA . MET A 1 85 ? 10.562 -10.184 -15.660 1.00 81.12 85 MET A CA 1
ATOM 636 C C . MET A 1 85 ? 10.077 -9.092 -14.706 1.00 81.12 85 MET A C 1
ATOM 638 O O . MET A 1 85 ? 9.745 -9.409 -13.567 1.00 81.12 85 MET A O 1
ATOM 642 N N . ASN A 1 86 ? 9.959 -7.839 -15.164 1.00 79.44 86 ASN A N 1
ATOM 643 C CA . ASN A 1 86 ? 9.543 -6.744 -14.286 1.00 79.44 86 ASN A CA 1
ATOM 644 C C . ASN A 1 86 ? 8.061 -6.829 -13.933 1.00 79.44 86 ASN A C 1
ATOM 646 O O . ASN A 1 86 ? 7.713 -6.660 -12.771 1.00 79.44 86 ASN A O 1
ATOM 650 N N . PHE A 1 87 ? 7.189 -7.169 -14.885 1.00 82.62 87 PHE A N 1
ATOM 651 C CA . PHE A 1 87 ? 5.762 -7.299 -14.597 1.00 82.62 87 PHE A CA 1
ATOM 652 C C . PHE A 1 87 ? 5.475 -8.431 -13.602 1.00 82.62 87 PHE A C 1
ATOM 654 O O . PHE A 1 87 ? 4.720 -8.238 -12.648 1.00 82.62 87 PHE A O 1
ATOM 661 N N . VAL A 1 88 ? 6.113 -9.598 -13.775 1.00 85.69 88 VAL A N 1
ATOM 662 C CA . VAL A 1 88 ? 5.952 -10.721 -12.843 1.00 85.69 88 VAL A CA 1
ATOM 663 C C . VAL A 1 88 ? 6.553 -10.381 -11.484 1.00 85.69 88 VAL A C 1
ATOM 665 O O . VAL A 1 88 ? 5.885 -10.619 -10.486 1.00 85.69 88 VAL A O 1
ATOM 668 N N . MET A 1 89 ? 7.752 -9.793 -11.409 1.00 83.12 89 MET A N 1
ATOM 669 C CA . MET A 1 89 ? 8.366 -9.445 -10.119 1.00 83.12 89 MET A CA 1
ATOM 670 C C . MET A 1 89 ? 7.536 -8.393 -9.368 1.00 83.12 89 MET A C 1
ATOM 672 O O . MET A 1 89 ? 7.265 -8.564 -8.182 1.00 83.12 89 MET A O 1
ATOM 676 N N . THR A 1 90 ? 7.031 -7.364 -10.059 1.00 85.06 90 THR A N 1
ATOM 677 C CA . THR A 1 90 ? 6.129 -6.369 -9.462 1.00 85.06 90 THR A CA 1
ATOM 678 C C . THR A 1 90 ? 4.842 -7.013 -8.948 1.00 85.06 90 THR A C 1
ATOM 680 O O . THR A 1 90 ? 4.473 -6.775 -7.800 1.00 85.06 90 THR A O 1
ATOM 683 N N . LEU A 1 91 ? 4.176 -7.863 -9.739 1.00 85.62 91 LEU A N 1
ATOM 684 C CA . LEU A 1 91 ? 2.960 -8.554 -9.296 1.00 85.62 91 LEU A CA 1
ATOM 685 C C . LEU A 1 91 ? 3.217 -9.493 -8.118 1.00 85.62 91 LEU A C 1
ATOM 687 O O . LEU A 1 91 ? 2.441 -9.506 -7.166 1.00 85.62 91 LEU A O 1
ATOM 691 N N . LEU A 1 92 ? 4.300 -10.268 -8.165 1.00 85.69 92 LEU A N 1
ATOM 692 C CA . LEU A 1 92 ? 4.621 -11.248 -7.133 1.00 85.69 92 LEU A CA 1
ATOM 693 C C . LEU A 1 92 ? 5.042 -10.557 -5.831 1.00 85.69 92 LEU A C 1
ATOM 695 O O . LEU A 1 92 ? 4.596 -10.971 -4.763 1.00 85.69 92 LEU A O 1
ATOM 699 N N . GLY A 1 93 ? 5.815 -9.471 -5.921 1.00 84.00 93 GLY A N 1
ATOM 700 C CA . GLY A 1 93 ? 6.241 -8.651 -4.787 1.00 84.00 93 GLY A CA 1
ATOM 701 C C . GLY A 1 93 ? 5.084 -7.907 -4.125 1.00 84.00 93 GLY A C 1
ATOM 702 O O . GLY A 1 93 ? 4.975 -7.910 -2.903 1.00 84.00 93 GLY A O 1
ATOM 703 N N . ILE A 1 94 ? 4.169 -7.347 -4.919 1.00 84.06 94 ILE A N 1
ATOM 704 C CA . ILE A 1 94 ? 2.926 -6.745 -4.424 1.00 84.06 94 ILE A CA 1
ATOM 705 C C . ILE A 1 94 ? 2.052 -7.806 -3.756 1.00 84.06 94 ILE A C 1
ATOM 707 O O . ILE A 1 94 ? 1.639 -7.625 -2.613 1.00 84.06 94 ILE A O 1
ATOM 711 N N . ALA A 1 95 ? 1.790 -8.922 -4.442 1.00 84.38 95 ALA A N 1
ATOM 712 C CA . ALA A 1 95 ? 0.939 -9.982 -3.917 1.00 84.38 95 ALA A CA 1
ATOM 713 C C . ALA A 1 95 ? 1.504 -10.533 -2.604 1.00 84.38 95 ALA A C 1
ATOM 715 O O . ALA A 1 95 ? 0.785 -10.618 -1.617 1.00 84.38 95 ALA A O 1
ATOM 716 N N . HIS A 1 96 ? 2.802 -10.834 -2.544 1.00 81.81 96 HIS A N 1
ATOM 717 C CA . HIS A 1 96 ? 3.413 -11.347 -1.318 1.00 81.81 96 HIS A CA 1
ATOM 718 C C . HIS A 1 96 ? 3.515 -10.268 -0.230 1.00 81.81 96 HIS A C 1
ATOM 720 O O . HIS A 1 96 ? 3.213 -10.552 0.927 1.00 81.81 96 HIS A O 1
ATOM 726 N N . GLY A 1 97 ? 3.861 -9.025 -0.578 1.00 77.44 97 GLY A N 1
ATOM 727 C CA . GLY A 1 97 ? 4.002 -7.918 0.374 1.00 77.44 97 GLY A CA 1
ATOM 728 C C . GLY A 1 97 ? 2.680 -7.497 1.024 1.00 77.44 97 GLY A C 1
ATOM 729 O O . GLY A 1 97 ? 2.626 -7.287 2.237 1.00 77.44 97 GLY A O 1
ATOM 730 N N . LEU A 1 98 ? 1.594 -7.448 0.247 1.00 80.06 98 LEU A N 1
ATOM 731 C CA . LEU A 1 98 ? 0.250 -7.124 0.737 1.00 80.06 98 LEU A CA 1
ATOM 732 C C . LEU A 1 98 ? -0.480 -8.313 1.357 1.00 80.06 98 LEU A C 1
ATOM 734 O O . LEU A 1 98 ? -1.510 -8.086 1.973 1.00 80.06 98 LEU A O 1
ATOM 738 N N . ILE A 1 99 ? 0.010 -9.548 1.227 1.00 81.94 99 ILE A N 1
ATOM 739 C CA . ILE A 1 99 ? -0.533 -10.708 1.956 1.00 81.94 99 ILE A CA 1
ATOM 740 C C . ILE A 1 99 ? 0.169 -10.865 3.308 1.00 81.94 99 ILE A C 1
ATOM 742 O O . ILE A 1 99 ? -0.492 -11.090 4.321 1.00 81.94 99 ILE A O 1
ATOM 746 N N . LEU A 1 100 ? 1.496 -10.713 3.356 1.00 81.31 100 LEU A N 1
ATOM 747 C CA . LEU A 1 100 ? 2.266 -10.928 4.584 1.00 81.31 100 LEU A CA 1
ATOM 748 C C . LEU A 1 100 ? 1.870 -9.933 5.689 1.00 81.31 100 LEU A C 1
ATOM 750 O O . LEU A 1 100 ? 1.715 -10.309 6.850 1.00 81.31 100 LEU A O 1
ATOM 754 N N . LEU A 1 101 ? 1.650 -8.671 5.315 1.00 78.94 101 LEU A N 1
ATOM 755 C CA . LEU A 1 101 ? 1.315 -7.586 6.236 1.00 78.94 101 LEU A CA 1
ATOM 756 C C . LEU A 1 101 ? -0.046 -7.784 6.948 1.00 78.94 101 LEU A C 1
ATOM 758 O O . LEU A 1 101 ? -0.064 -7.812 8.181 1.00 78.94 101 LEU A O 1
ATOM 762 N N . PRO A 1 102 ? -1.183 -8.001 6.255 1.00 77.38 102 PRO A N 1
ATOM 763 C CA . PRO A 1 102 ? -2.463 -8.262 6.911 1.00 77.38 102 PRO A CA 1
ATOM 764 C C . PRO A 1 102 ? -2.486 -9.569 7.702 1.00 77.38 102 PRO A C 1
ATOM 766 O O . PRO A 1 102 ? -3.153 -9.622 8.732 1.00 77.38 102 PRO A O 1
ATOM 769 N N . VAL A 1 103 ? -1.750 -10.606 7.288 1.00 80.88 103 VAL A N 1
ATOM 770 C CA . VAL A 1 103 ? -1.654 -11.855 8.065 1.00 80.88 103 VAL A CA 1
ATOM 771 C C . VAL A 1 103 ? -0.990 -11.601 9.421 1.00 80.88 103 VAL A C 1
ATOM 773 O O . VAL A 1 103 ? -1.506 -12.050 10.447 1.00 80.88 103 VAL A O 1
ATOM 776 N N . ILE A 1 104 ? 0.094 -10.819 9.452 1.00 80.75 104 ILE A N 1
ATOM 777 C CA . ILE A 1 104 ? 0.759 -10.427 10.702 1.00 80.75 104 ILE A CA 1
ATOM 778 C C . ILE A 1 104 ? -0.188 -9.594 11.578 1.00 80.75 104 ILE A C 1
ATOM 780 O O . ILE A 1 104 ? -0.322 -9.884 12.768 1.00 80.75 104 ILE A O 1
ATOM 784 N N . LEU A 1 105 ? -0.903 -8.615 11.008 1.00 78.44 105 LEU A N 1
ATOM 785 C CA . LEU A 1 105 ? -1.862 -7.795 11.762 1.00 78.44 105 LEU A CA 1
ATOM 786 C C . LEU A 1 105 ? -3.062 -8.605 12.278 1.00 78.44 105 LEU A C 1
ATOM 788 O O . LEU A 1 105 ? -3.540 -8.352 13.380 1.00 78.44 105 LEU A O 1
ATOM 792 N N . ALA A 1 106 ? -3.548 -9.594 11.530 1.00 77.38 106 ALA A N 1
ATOM 793 C CA . ALA A 1 106 ? -4.671 -10.423 11.960 1.00 77.38 106 ALA A CA 1
ATOM 794 C C . ALA A 1 106 ? -4.305 -11.333 13.150 1.00 77.38 106 ALA A C 1
ATOM 796 O O . ALA A 1 106 ? -5.150 -11.579 14.017 1.00 77.38 106 ALA A O 1
ATOM 797 N N . TYR A 1 107 ? -3.055 -11.813 13.208 1.00 76.00 107 TYR A N 1
ATOM 798 C CA . TYR A 1 107 ? -2.576 -12.710 14.266 1.00 76.00 107 TYR A CA 1
ATOM 799 C C . TYR A 1 107 ? -2.059 -11.955 15.500 1.00 76.00 107 TYR A C 1
ATOM 801 O O . TYR A 1 107 ? -2.447 -12.280 16.624 1.00 76.00 107 TYR A O 1
ATOM 809 N N . PHE A 1 108 ? -1.232 -10.926 15.290 1.00 77.44 108 PHE A N 1
ATOM 810 C CA . PHE A 1 108 ? -0.554 -10.162 16.347 1.00 77.44 108 PHE A CA 1
ATOM 811 C C . PHE A 1 108 ? -1.216 -8.814 16.670 1.00 77.44 108 PHE A C 1
ATOM 813 O O . PHE A 1 108 ? -0.774 -8.114 17.580 1.00 77.44 108 PHE A O 1
ATOM 820 N N . GLY A 1 109 ? -2.271 -8.426 15.950 1.00 72.00 109 GLY A N 1
ATOM 821 C CA . GLY A 1 109 ? -2.941 -7.148 16.159 1.00 72.00 109 GLY A CA 1
ATOM 822 C C . GLY A 1 109 ? -3.624 -7.052 17.530 1.00 72.00 109 GLY A C 1
ATOM 823 O O . GLY A 1 109 ? -4.255 -8.021 17.974 1.00 72.00 109 GLY A O 1
ATOM 824 N N . PRO A 1 110 ? -3.555 -5.884 18.199 1.00 67.38 110 PRO A N 1
ATOM 825 C CA . PRO A 1 110 ? -4.205 -5.673 19.487 1.00 67.38 110 PRO A CA 1
ATOM 826 C C . PRO A 1 110 ? -5.712 -5.944 19.396 1.00 67.38 110 PRO A C 1
ATOM 828 O O . PRO A 1 110 ? -6.374 -5.629 18.400 1.00 67.38 110 PRO A O 1
ATOM 831 N N . ASN A 1 111 ? -6.267 -6.558 20.445 1.00 63.06 111 ASN A N 1
ATOM 832 C CA . ASN A 1 111 ? -7.710 -6.764 20.544 1.00 63.06 111 ASN A CA 1
ATOM 833 C C . ASN A 1 111 ? -8.414 -5.402 20.584 1.00 63.06 111 ASN A C 1
ATOM 835 O O . ASN A 1 111 ? -7.944 -4.487 21.260 1.00 63.06 111 ASN A O 1
ATOM 839 N N . ALA A 1 112 ? -9.536 -5.274 19.866 1.00 61.22 112 ALA A N 1
ATOM 840 C CA . ALA A 1 112 ? -10.321 -4.046 19.899 1.00 61.22 112 ALA A CA 1
ATOM 841 C C . ALA A 1 112 ? -10.736 -3.763 21.344 1.00 61.22 112 ALA A C 1
ATOM 843 O O . ALA A 1 112 ? -11.300 -4.626 22.026 1.00 61.22 112 ALA A O 1
ATOM 844 N N . ASN A 1 113 ? -10.411 -2.564 21.822 1.00 60.09 113 ASN A N 1
ATOM 845 C CA . ASN A 1 113 ? -10.793 -2.150 23.156 1.00 60.09 113 ASN A CA 1
ATOM 846 C C . ASN A 1 113 ? -12.304 -1.904 23.155 1.00 60.09 113 ASN A C 1
ATOM 848 O O . ASN A 1 113 ? -12.775 -0.946 22.541 1.00 60.09 113 ASN A O 1
ATOM 852 N N . LYS A 1 114 ? -13.051 -2.779 23.837 1.00 59.28 114 LYS A N 1
ATOM 853 C CA . LYS A 1 114 ? -14.520 -2.748 23.894 1.00 59.28 114 LYS A CA 1
ATOM 854 C C . LYS A 1 114 ? -15.053 -1.368 24.300 1.00 59.28 114 LYS A C 1
ATOM 856 O O . LYS A 1 114 ? -16.106 -0.971 23.826 1.00 59.28 114 LYS A O 1
ATOM 861 N N . MET A 1 115 ? -14.286 -0.610 25.087 1.00 55.03 115 MET A N 1
ATOM 862 C CA . MET A 1 115 ? -14.635 0.749 25.517 1.00 55.03 115 MET A CA 1
ATOM 863 C C . MET A 1 115 ? -14.823 1.741 24.363 1.00 55.03 115 MET A C 1
ATOM 865 O O . MET A 1 115 ? -15.760 2.529 24.405 1.00 55.03 115 MET A O 1
ATOM 869 N N . LYS A 1 116 ? -13.998 1.680 23.308 1.00 62.81 116 LYS A N 1
ATOM 870 C CA . LYS A 1 116 ? -14.146 2.584 22.153 1.00 62.81 116 LYS A CA 1
ATOM 871 C C . LYS A 1 116 ? -15.360 2.235 21.294 1.00 62.81 116 LYS A C 1
ATOM 873 O O . LYS A 1 116 ? -16.010 3.129 20.772 1.00 62.81 116 LYS A O 1
ATOM 878 N N . ILE A 1 117 ? -15.686 0.943 21.209 1.00 64.75 117 ILE A N 1
ATOM 879 C CA . ILE A 1 117 ? -16.879 0.450 20.508 1.00 64.75 117 ILE A CA 1
ATOM 880 C C . ILE A 1 117 ? -18.146 0.973 21.202 1.00 64.75 117 ILE A C 1
ATOM 882 O O . ILE A 1 117 ? -19.060 1.445 20.533 1.00 64.75 117 ILE A O 1
ATOM 886 N N . TYR A 1 118 ? -18.189 0.940 22.540 1.00 62.25 118 TYR A N 1
ATOM 887 C CA . TYR A 1 118 ? -19.323 1.475 23.301 1.00 62.25 118 TYR A CA 1
ATOM 888 C C . TYR A 1 118 ? -19.459 3.000 23.174 1.00 62.25 118 TYR A C 1
ATOM 890 O O . TYR A 1 118 ? -20.579 3.486 23.056 1.00 62.25 118 TYR A O 1
ATOM 898 N N . GLU A 1 119 ? -18.357 3.758 23.145 1.00 68.81 119 GLU A N 1
ATOM 899 C CA . GLU A 1 119 ? -18.410 5.215 22.924 1.00 68.81 119 GLU A CA 1
ATOM 900 C C . GLU A 1 119 ? -18.922 5.591 21.527 1.00 68.81 119 GLU A C 1
ATOM 902 O O . GLU A 1 119 ? -19.715 6.525 21.394 1.00 68.81 119 GLU A O 1
ATOM 907 N N . GLU A 1 120 ? -18.501 4.880 20.479 1.00 71.25 120 GLU A N 1
ATOM 908 C CA . GLU A 1 120 ? -19.007 5.107 19.120 1.00 71.25 120 GLU A CA 1
ATOM 909 C C . GLU A 1 120 ? -20.472 4.703 18.973 1.00 71.25 120 GLU A C 1
ATOM 911 O O . GLU A 1 120 ? -21.248 5.445 18.369 1.00 71.25 120 GLU A O 1
ATOM 916 N N . GLN A 1 121 ? -20.884 3.584 19.580 1.00 67.38 121 GLN A N 1
ATOM 917 C CA . GLN A 1 121 ? -22.298 3.213 19.623 1.00 67.38 121 GLN A CA 1
ATOM 918 C C . GLN A 1 121 ? -23.135 4.250 20.371 1.00 67.38 121 GLN A C 1
ATOM 920 O O . GLN A 1 121 ? -24.220 4.591 19.905 1.00 67.38 121 GLN A O 1
ATOM 925 N N . GLN A 1 122 ? -22.634 4.795 21.482 1.00 72.00 122 GLN A N 1
ATOM 926 C CA . GLN A 1 122 ? -23.346 5.829 22.228 1.00 72.00 122 GLN A CA 1
ATOM 927 C C . GLN A 1 122 ? -23.504 7.108 21.399 1.00 72.00 122 GLN A C 1
ATOM 929 O O . GLN A 1 122 ? -24.604 7.647 21.320 1.00 72.00 122 GLN A O 1
ATOM 934 N N . LYS A 1 123 ? -22.452 7.545 20.694 1.00 76.31 123 LYS A N 1
ATOM 935 C CA . LYS A 1 123 ? -22.532 8.698 19.782 1.00 76.31 123 LYS A CA 1
ATOM 936 C C . LYS A 1 123 ? -23.503 8.466 18.626 1.00 76.31 123 LYS A C 1
ATOM 938 O O . LYS A 1 123 ? -24.268 9.368 18.299 1.00 76.31 123 LYS A O 1
ATOM 943 N N . ALA A 1 124 ? -23.508 7.270 18.036 1.00 77.19 124 ALA A N 1
ATOM 944 C CA . ALA A 1 124 ? -24.444 6.927 16.968 1.00 77.19 124 ALA A CA 1
ATOM 945 C C . ALA A 1 124 ? -25.902 6.908 17.464 1.00 77.19 124 ALA A C 1
ATOM 947 O O . ALA A 1 124 ? -26.790 7.385 16.761 1.00 77.19 124 ALA A O 1
ATOM 948 N N . ILE A 1 125 ? -26.155 6.410 18.681 1.00 76.75 125 ILE A N 1
ATOM 949 C CA . ILE A 1 125 ? -27.482 6.438 19.321 1.00 76.75 125 ILE A CA 1
ATOM 950 C C . ILE A 1 125 ? -27.912 7.880 19.628 1.00 76.75 125 ILE A C 1
ATOM 952 O O . ILE A 1 125 ? -29.061 8.240 19.358 1.00 76.75 125 ILE A O 1
ATOM 956 N N . ASP A 1 126 ? -27.002 8.716 20.129 1.00 76.31 126 ASP A N 1
ATOM 957 C CA . ASP A 1 126 ? -27.273 10.124 20.434 1.00 76.31 126 ASP A CA 1
ATOM 958 C C . ASP A 1 126 ? -27.559 10.937 19.151 1.00 76.31 126 ASP A C 1
ATOM 960 O O . ASP A 1 126 ? -28.496 11.744 19.118 1.00 76.31 126 ASP A O 1
ATOM 964 N N . GLU A 1 127 ? -26.837 10.683 18.051 1.00 78.94 127 GLU A N 1
ATOM 965 C CA . GLU A 1 127 ? -27.130 11.280 16.739 1.00 78.94 127 GLU A CA 1
ATOM 966 C C . GLU A 1 127 ? -28.456 10.795 16.142 1.00 78.94 127 GLU A C 1
ATOM 968 O O . GLU A 1 127 ? -29.210 11.608 15.590 1.00 78.94 127 GLU A O 1
ATOM 973 N N . LEU A 1 128 ? -28.792 9.507 16.287 1.00 77.25 128 LEU A N 1
ATOM 974 C CA . LEU A 1 128 ? -30.093 8.971 15.869 1.00 77.25 128 LEU A CA 1
ATOM 975 C C . LEU A 1 128 ? -31.242 9.601 16.673 1.00 77.25 128 LEU A C 1
ATOM 977 O O . LEU A 1 128 ? -32.319 9.873 16.138 1.00 77.25 128 LEU A O 1
ATOM 981 N N . GLY A 1 129 ? -31.016 9.857 17.964 1.00 66.06 129 GLY A N 1
ATOM 982 C CA . GLY A 1 129 ? -31.947 10.577 18.830 1.00 66.06 129 GLY A CA 1
ATOM 983 C C . GLY A 1 129 ? -32.162 12.024 18.377 1.00 66.06 129 GLY A C 1
ATOM 984 O O . GLY A 1 129 ? -33.305 12.491 18.329 1.00 66.06 129 GLY A O 1
ATOM 985 N N . ARG A 1 130 ? -31.087 12.715 17.974 1.00 67.62 130 ARG A N 1
ATOM 986 C CA . ARG A 1 130 ? -31.134 14.103 17.487 1.00 67.62 130 ARG A CA 1
ATOM 987 C C . ARG A 1 130 ? -31.851 14.228 16.142 1.00 67.62 130 ARG A C 1
ATOM 989 O O . ARG A 1 130 ? -32.768 15.039 16.017 1.00 67.62 130 ARG A O 1
ATOM 996 N N . THR A 1 131 ? -31.525 13.368 15.179 1.00 67.00 131 THR A N 1
ATOM 997 C CA . THR A 1 131 ? -32.200 13.337 13.867 1.00 67.00 131 THR A CA 1
ATOM 998 C C . THR A 1 131 ? -33.676 12.957 13.991 1.00 67.00 131 THR A C 1
ATOM 1000 O O . THR A 1 131 ? -34.519 13.598 13.363 1.00 67.00 131 THR A O 1
ATOM 1003 N N . ARG A 1 132 ? -34.033 12.004 14.871 1.00 63.50 132 ARG A N 1
ATOM 1004 C CA . ARG A 1 132 ? -35.439 11.664 15.170 1.00 63.50 132 ARG A CA 1
ATOM 1005 C C . ARG A 1 132 ? -36.213 12.831 15.793 1.00 63.50 132 ARG A C 1
ATOM 1007 O O . ARG A 1 132 ? -37.423 12.932 15.581 1.00 63.50 132 ARG A O 1
ATOM 1014 N N . SER A 1 133 ? -35.546 13.704 16.549 1.00 56.03 133 SER A N 1
ATOM 1015 C CA . SER A 1 133 ? -36.144 14.923 17.106 1.00 56.03 133 SER A CA 1
ATOM 1016 C C . SER A 1 133 ? -36.391 15.988 16.027 1.00 56.03 133 SER A C 1
ATOM 1018 O O . SER A 1 133 ? -37.468 16.587 15.986 1.00 56.03 133 SER A O 1
ATOM 1020 N N . GLU A 1 134 ? -35.454 16.176 15.095 1.00 55.28 134 GLU A N 1
ATOM 1021 C CA . GLU A 1 134 ? -35.598 17.111 13.966 1.00 55.28 134 GLU A CA 1
ATOM 1022 C C . GLU A 1 134 ? -36.742 16.689 13.021 1.00 55.28 134 GLU A C 1
ATOM 1024 O O . GLU A 1 134 ? -37.621 17.500 12.723 1.00 55.28 134 GLU A O 1
ATOM 1029 N N . THR A 1 135 ? -36.870 15.395 12.687 1.00 54.69 135 THR A N 1
ATOM 1030 C CA . THR A 1 135 ? -37.982 14.910 11.833 1.00 54.69 135 THR A CA 1
ATOM 1031 C C . THR A 1 135 ? -39.363 15.057 12.488 1.00 54.69 135 THR A C 1
ATOM 1033 O O . THR A 1 135 ? -40.382 15.168 11.801 1.00 54.69 135 THR A O 1
ATOM 1036 N N . LYS A 1 136 ? -39.428 15.033 13.827 1.00 53.97 136 LYS A N 1
ATOM 1037 C CA . LYS A 1 136 ? -40.680 15.202 14.586 1.00 53.97 136 LYS A CA 1
ATOM 1038 C C . LYS A 1 136 ? -41.131 16.663 14.616 1.00 53.97 136 LYS A C 1
ATOM 1040 O O . LYS A 1 136 ? -42.331 16.928 14.686 1.00 53.97 136 LYS A O 1
ATOM 1045 N N . THR A 1 137 ? -40.177 17.587 14.541 1.00 53.03 137 THR A N 1
ATOM 1046 C CA . THR A 1 137 ? -40.438 19.026 14.497 1.00 53.03 137 THR A CA 1
ATOM 1047 C C . THR A 1 137 ? -40.977 19.410 13.122 1.00 53.03 137 THR A C 1
ATOM 1049 O O . THR A 1 137 ? -42.051 19.999 13.060 1.00 53.03 137 THR A O 1
ATOM 1052 N N . ASP A 1 138 ? -40.362 18.935 12.033 1.00 48.16 138 ASP A N 1
ATOM 1053 C CA . ASP A 1 138 ? -40.832 19.216 10.666 1.00 48.16 138 ASP A CA 1
ATOM 1054 C C . ASP A 1 138 ? -42.238 18.671 10.370 1.00 48.16 138 ASP A C 1
ATOM 1056 O O . ASP A 1 138 ? -43.079 19.391 9.828 1.00 48.16 138 ASP A O 1
ATOM 1060 N N . LYS A 1 139 ? -42.569 17.449 10.817 1.00 51.56 139 LYS A N 1
ATOM 1061 C CA . LYS A 1 139 ? -43.935 16.908 10.649 1.00 51.56 139 LYS A CA 1
ATOM 1062 C C . LYS A 1 139 ? -44.997 17.681 11.439 1.00 51.56 139 LYS A C 1
ATOM 1064 O O . LYS A 1 139 ? -46.146 17.763 11.002 1.00 51.56 139 LYS A O 1
ATOM 1069 N N . LYS A 1 140 ? -44.641 18.254 12.594 1.00 49.41 140 LYS A N 1
ATOM 1070 C CA . LYS A 1 140 ? -45.571 19.054 13.406 1.00 49.41 140 LYS A CA 1
ATOM 1071 C C . LYS A 1 140 ? -45.879 20.389 12.724 1.00 49.41 140 LYS A C 1
ATOM 1073 O O . LYS A 1 140 ? -47.038 20.801 12.716 1.00 49.41 140 LYS A O 1
ATOM 1078 N N . THR A 1 141 ? -44.883 21.012 12.094 1.00 47.31 141 THR A N 1
ATOM 1079 C CA . THR A 1 141 ? -45.036 22.285 11.374 1.00 47.31 141 THR A CA 1
ATOM 1080 C C . THR A 1 141 ? -45.859 22.135 10.093 1.00 47.31 141 THR A C 1
ATOM 1082 O O . THR A 1 141 ? -46.687 23.000 9.802 1.00 47.31 141 THR A O 1
ATOM 1085 N N . ASP A 1 142 ? -45.719 21.015 9.377 1.00 44.78 142 ASP A N 1
ATOM 1086 C CA . ASP A 1 142 ? -46.468 20.773 8.135 1.00 44.78 142 ASP A CA 1
ATOM 1087 C C . ASP A 1 142 ? -47.950 20.421 8.398 1.00 44.78 142 ASP A C 1
ATOM 1089 O O . ASP A 1 142 ? -48.853 20.912 7.717 1.00 44.78 142 ASP A O 1
ATOM 1093 N N . SER A 1 143 ? -48.243 19.696 9.490 1.00 46.97 143 SER A N 1
ATOM 1094 C CA . SER A 1 143 ? -49.631 19.411 9.910 1.00 46.97 143 SER A CA 1
ATOM 1095 C C . SER A 1 143 ? -50.424 20.653 10.351 1.00 46.97 143 SER A C 1
ATOM 1097 O O . SER A 1 143 ? -51.654 20.664 10.283 1.00 46.97 143 SER A O 1
ATOM 1099 N N . MET A 1 144 ? -49.738 21.726 10.764 1.00 50.16 144 MET A N 1
ATOM 1100 C CA . MET A 1 144 ? -50.374 22.976 11.196 1.00 50.16 144 MET A CA 1
ATOM 1101 C C . MET A 1 144 ? -50.751 23.869 9.997 1.00 50.16 144 MET A C 1
ATOM 1103 O O . MET A 1 144 ? -51.684 24.669 10.087 1.00 50.16 144 MET A O 1
ATOM 1107 N N . LYS A 1 145 ? -50.062 23.723 8.852 1.00 43.38 145 LYS A N 1
ATOM 1108 C CA . LYS A 1 145 ? -50.234 24.585 7.668 1.00 43.38 145 LYS A CA 1
ATOM 1109 C C . LYS A 1 145 ? -51.407 24.172 6.770 1.00 43.38 145 LYS A C 1
ATOM 1111 O O . LYS A 1 145 ? -51.966 25.025 6.082 1.00 43.38 145 LYS A O 1
ATOM 1116 N N . MET A 1 146 ? -51.849 22.910 6.835 1.00 45.72 146 MET A N 1
ATOM 1117 C CA . MET A 1 146 ? -53.056 22.442 6.133 1.00 45.72 146 MET A CA 1
ATOM 1118 C C . MET A 1 146 ? -54.375 22.928 6.758 1.00 45.72 146 MET A C 1
ATOM 1120 O O . MET A 1 146 ? -55.400 22.907 6.082 1.00 45.72 146 MET A O 1
ATOM 1124 N N . LYS A 1 147 ? -54.381 23.416 8.009 1.00 46.28 147 LYS A N 1
ATOM 1125 C CA . LYS A 1 147 ? -55.624 23.822 8.699 1.00 46.28 147 LYS A CA 1
ATOM 1126 C C . LYS A 1 147 ? -56.008 25.301 8.514 1.00 46.28 147 LYS A C 1
ATOM 1128 O O . LYS A 1 147 ? -57.081 25.706 8.945 1.00 46.28 147 LYS A O 1
ATOM 1133 N N . ALA A 1 148 ? -55.169 26.113 7.862 1.00 45.97 148 ALA A N 1
ATOM 1134 C CA . ALA A 1 148 ? -55.346 27.572 7.799 1.00 45.97 148 ALA A CA 1
ATOM 1135 C C . ALA A 1 148 ? -55.971 28.117 6.493 1.00 45.97 148 ALA A C 1
ATOM 1137 O O . ALA A 1 148 ? -56.159 29.326 6.373 1.00 45.97 148 ALA A O 1
ATOM 1138 N N . LYS A 1 149 ? -56.315 27.271 5.510 1.00 40.09 149 LYS A N 1
ATOM 1139 C CA . LYS A 1 149 ? -56.945 27.704 4.248 1.00 40.09 149 LYS A CA 1
ATOM 1140 C C . LYS A 1 149 ? -58.348 27.107 4.109 1.00 40.09 149 LYS A C 1
ATOM 1142 O O . LYS A 1 149 ? -58.494 25.982 3.651 1.00 40.09 149 LYS A O 1
ATOM 1147 N N . GLY A 1 150 ? -59.367 27.883 4.482 1.00 30.33 150 GLY A N 1
ATOM 1148 C CA . GLY A 1 150 ? -60.763 27.585 4.141 1.00 30.33 150 GLY A CA 1
ATOM 1149 C C . GLY A 1 150 ? -61.756 27.808 5.277 1.00 30.33 150 GLY A C 1
ATOM 1150 O O . GLY A 1 150 ? -62.268 26.859 5.855 1.00 30.33 150 GLY A O 1
ATOM 1151 N N . SER A 1 151 ? -62.069 29.070 5.571 1.00 38.16 151 SER A N 1
ATOM 1152 C CA . SER A 1 151 ? -63.377 29.414 6.139 1.00 38.16 151 SER A CA 1
ATOM 1153 C C . SER A 1 151 ? -64.445 29.111 5.078 1.00 38.16 151 SER A C 1
ATOM 1155 O O . SER A 1 151 ? -64.192 29.396 3.908 1.00 38.16 151 SER A O 1
ATOM 1157 N N . THR A 1 152 ? -65.594 28.517 5.425 1.00 29.61 152 THR A N 1
ATOM 1158 C CA . THR A 1 152 ? -66.950 29.114 5.321 1.00 29.61 152 THR A CA 1
ATOM 1159 C C . THR A 1 152 ? -68.046 28.028 5.422 1.00 29.61 152 THR A C 1
ATOM 1161 O O . THR A 1 152 ? -68.128 27.143 4.578 1.00 29.61 152 THR A O 1
ATOM 1164 N N . LYS A 1 153 ? -68.977 28.253 6.364 1.00 30.59 153 LYS A N 1
ATOM 1165 C CA . LYS A 1 153 ? -70.437 28.010 6.294 1.00 30.59 153 LYS A CA 1
ATOM 1166 C C . LYS A 1 153 ? -71.056 26.694 6.836 1.00 30.59 153 LYS A C 1
ATOM 1168 O O . LYS A 1 153 ? -70.712 25.602 6.416 1.00 30.59 153 LYS A O 1
ATOM 1173 N N . ILE A 1 154 ? -72.110 26.937 7.642 1.00 30.92 154 ILE A N 1
ATOM 1174 C CA . ILE A 1 154 ? -73.354 26.189 7.976 1.00 30.92 154 ILE A CA 1
ATOM 1175 C C . ILE A 1 154 ? -73.345 24.961 8.921 1.00 30.92 154 ILE A C 1
ATOM 1177 O O . ILE A 1 154 ? -73.108 23.833 8.516 1.00 30.92 154 ILE A O 1
ATOM 1181 N N . THR A 1 155 ? -73.783 25.200 10.167 1.00 30.02 155 THR A N 1
ATOM 1182 C CA . THR A 1 155 ? -74.712 24.366 10.986 1.00 30.02 155 THR A CA 1
ATOM 1183 C C . THR A 1 155 ? -76.164 24.569 10.470 1.00 30.02 155 THR A C 1
ATOM 1185 O O . THR A 1 155 ? -76.346 25.529 9.712 1.00 30.02 155 THR A O 1
ATOM 1188 N N . PRO A 1 156 ? -77.231 23.831 10.891 1.00 47.59 156 PRO A N 1
ATOM 1189 C CA . PRO A 1 156 ? -77.335 22.769 11.917 1.00 47.59 156 PRO A CA 1
ATOM 1190 C C . PRO A 1 156 ? -78.226 21.543 11.557 1.00 47.59 156 PRO A C 1
ATOM 1192 O O . PRO A 1 156 ? -79.069 21.654 10.684 1.00 47.59 156 PRO A O 1
ATOM 1195 N N . THR A 1 157 ? -78.121 20.433 12.312 1.00 29.19 157 THR A N 1
ATOM 1196 C CA . THR A 1 157 ? -79.237 19.543 12.754 1.00 29.19 157 THR A CA 1
ATOM 1197 C C . THR A 1 157 ? -78.703 18.485 13.743 1.00 29.19 157 THR A C 1
ATOM 1199 O O . THR A 1 157 ? -77.811 17.725 13.377 1.00 29.19 157 THR A O 1
ATOM 1202 N N . GLY A 1 158 ? -79.221 18.440 14.981 1.00 25.95 158 GLY A N 1
ATOM 1203 C CA . GLY A 1 158 ? -79.147 17.255 15.876 1.00 25.95 158 GLY A CA 1
ATOM 1204 C C . GLY A 1 158 ? -80.321 16.291 15.608 1.00 25.95 158 GLY A C 1
ATOM 1205 O O . GLY A 1 158 ? -80.959 16.484 14.569 1.00 25.95 158 GLY A O 1
ATOM 1206 N N . PRO A 1 159 ? -80.716 15.356 16.510 1.00 41.22 159 PRO A N 1
ATOM 1207 C CA . PRO A 1 159 ? -80.116 14.799 17.747 1.00 41.22 159 PRO A CA 1
ATOM 1208 C C . PRO A 1 159 ? -79.785 13.277 17.581 1.00 41.22 159 PRO A C 1
ATOM 1210 O O . PRO A 1 159 ? -79.904 12.768 16.476 1.00 41.22 159 PRO A O 1
ATOM 1213 N N . GLU A 1 160 ? -79.207 12.513 18.526 1.00 33.44 160 GLU A N 1
ATOM 1214 C CA . GLU A 1 160 ? -79.870 11.721 19.603 1.00 33.44 160 GLU A CA 1
ATOM 1215 C C . GLU A 1 160 ? -78.847 10.619 20.036 1.00 33.44 160 GLU A C 1
ATOM 1217 O O . GLU A 1 160 ? -78.238 10.011 19.160 1.00 33.44 160 GLU A O 1
ATOM 1222 N N . TYR A 1 161 ? -78.311 10.612 21.268 1.00 36.50 161 TYR A N 1
ATOM 1223 C CA . TYR A 1 161 ? -78.693 9.872 22.502 1.00 36.50 161 TYR A CA 1
ATOM 1224 C C . TYR A 1 161 ? -78.405 8.352 22.537 1.00 36.50 161 TYR A C 1
ATOM 1226 O O . TYR A 1 161 ? -78.722 7.629 21.601 1.00 36.50 161 TYR A O 1
ATOM 1234 N N . GLY A 1 162 ? -77.855 7.889 23.671 1.00 32.94 162 GLY A N 1
ATOM 1235 C CA . GLY A 1 162 ? -77.730 6.477 24.070 1.00 32.94 162 GLY A CA 1
ATOM 1236 C C . GLY A 1 162 ? -76.279 6.073 24.396 1.00 32.94 162 GLY A C 1
ATOM 1237 O O . GLY A 1 162 ? -75.506 5.848 23.474 1.00 32.94 162 GLY A O 1
ATOM 1238 N N . ASP A 1 163 ? -75.758 6.185 25.623 1.00 35.06 163 ASP A N 1
ATOM 1239 C CA . ASP A 1 163 ? -76.078 5.451 26.867 1.00 35.06 163 ASP A CA 1
ATOM 1240 C C . ASP A 1 163 ? -75.242 4.164 27.049 1.00 35.06 163 ASP A C 1
ATOM 1242 O O . ASP A 1 163 ? -75.358 3.248 26.244 1.00 35.06 163 ASP A O 1
ATOM 1246 N N . LEU A 1 164 ? -74.505 4.128 28.183 1.00 41.22 164 LEU A N 1
ATOM 1247 C CA . LEU A 1 164 ? -74.162 2.956 29.027 1.00 41.22 164 LEU A CA 1
ATOM 1248 C C . LEU A 1 164 ? -73.164 1.941 28.403 1.00 41.22 164 LEU A C 1
ATOM 1250 O O . LEU A 1 164 ? -73.099 1.790 27.195 1.00 41.22 164 LEU A O 1
ATOM 1254 N N . GLU A 1 165 ? -72.258 1.228 29.073 1.00 46.25 165 GLU A N 1
ATOM 1255 C CA . GLU A 1 165 ? -71.977 0.786 30.449 1.00 46.25 165 GLU A CA 1
ATOM 1256 C C . GLU A 1 165 ? -70.431 0.706 30.564 1.00 46.25 165 GLU A C 1
ATOM 1258 O O . GLU A 1 165 ? -69.738 0.509 29.569 1.00 46.25 165 GLU A O 1
ATOM 1263 N N . GLU A 1 166 ? -69.756 1.030 31.665 1.00 40.66 166 GLU A N 1
ATOM 1264 C CA . GLU A 1 166 ? -69.728 0.344 32.965 1.00 40.66 166 GLU A CA 1
ATOM 1265 C C . GLU A 1 166 ? -69.237 -1.124 32.924 1.00 40.66 166 GLU A C 1
ATOM 1267 O O . GLU A 1 166 ? -69.867 -2.013 32.370 1.00 40.66 166 GLU A O 1
ATOM 1272 N N . SER A 1 167 ? -68.143 -1.357 33.662 1.00 32.81 167 SER A N 1
ATOM 1273 C CA . SER A 1 167 ? -67.723 -2.615 34.302 1.00 32.81 167 SER A CA 1
ATOM 1274 C C . SER A 1 167 ? -67.058 -3.754 33.504 1.00 32.81 167 SER A C 1
ATOM 1276 O O . SER A 1 167 ? -67.442 -4.127 32.406 1.00 32.81 167 SER A O 1
ATOM 1278 N N . ALA A 1 168 ? -66.101 -4.367 34.215 1.00 39.97 168 ALA A N 1
ATOM 1279 C CA . ALA A 1 168 ? -65.624 -5.748 34.107 1.00 39.97 168 ALA A CA 1
ATOM 1280 C C . ALA A 1 168 ? -64.648 -6.090 32.962 1.00 39.97 168 ALA A C 1
ATOM 1282 O O . ALA A 1 168 ? -65.047 -6.538 31.893 1.00 39.97 168 ALA A O 1
ATOM 1283 N N . PHE A 1 169 ? -63.340 -6.011 33.227 1.00 37.19 169 PHE A N 1
ATOM 1284 C CA . PHE A 1 169 ? -62.541 -7.130 33.762 1.00 37.19 169 PHE A CA 1
ATOM 1285 C C . PHE A 1 169 ? -61.101 -6.686 34.058 1.00 37.19 169 PHE A C 1
ATOM 1287 O O . PHE A 1 169 ? -60.593 -5.802 33.331 1.00 37.19 169 PHE A O 1
#

Secondary structure (DSSP, 8-state):
--HHHHHHHHHHHHHHHHHHHHHHHHHHHHHHHH---SSHHHHHHHHHHHHHHHHHHHHHHHHHHHHHHHHHS--HHHIIIIIHHHHHHHHHHHHHHHHHHHHHHHHHSPPP-HHHHHHHHHHHHHHHHHHHHHHHHHHHHHHHHTTSS--------------------

Organism: Oikopleura dioica (NCBI:txid34765)

Foldseek 3Di:
DDPVCVVVVVVVVVVVVVVVL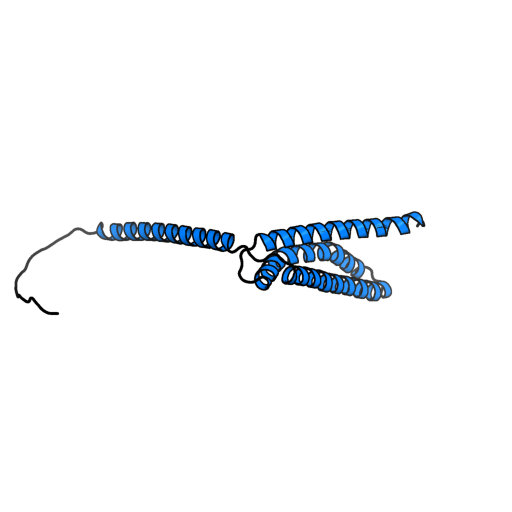VVLLVQLLVQLQLDLDDALLVSLVVSCVVSVVVVLCVLCVVQVVVLVVQVPPPDPCSNVPVNCVSVVCSVVCSVVSSVVSSVCCSVVNDDRDVVVVVVVVVVVVVVVVVVVVVVVVVVVVVVVVVVPPDDDDDDDDDDDDDDDDDDDD